Protein AF-A0A812T022-F1 (afdb_monomer)

Foldseek 3Di:
DQDPVRDDDDDDDDDDFAWAPDDDQDPQKDWPRHGHGAQDKIWIDGWFQKDWAIFIWGFHQDPVVRHIHIGTPDDRTDIDGNPPDDDDDQQFAWAAVVLCVVLVQPDQQKDKPRHRGGAQTKMWIDGDPQWDFPDPGTWIWGQHNRHTDGDRGTDTDRPPPPPD

Radius of gyration: 20.12 Å; Cα contacts (8 Å, |Δi|>4): 341; chains: 1; bounding box: 42×32×71 Å

Structure (mmCIF, N/CA/C/O backbone):
data_AF-A0A812T022-F1
#
_entry.id   AF-A0A812T022-F1
#
loop_
_atom_site.group_PDB
_atom_site.id
_atom_site.type_symbol
_atom_site.label_atom_id
_atom_site.label_alt_id
_atom_site.label_comp_id
_atom_site.label_asym_id
_atom_site.label_entity_id
_atom_site.label_seq_id
_atom_site.pdbx_PDB_ins_code
_atom_site.Cartn_x
_atom_site.Cartn_y
_atom_site.Cartn_z
_atom_site.occupancy
_atom_site.B_iso_or_equiv
_atom_site.auth_seq_id
_atom_site.auth_comp_id
_atom_site.auth_asym_id
_atom_site.auth_atom_id
_atom_site.pdbx_PDB_model_num
ATOM 1 N N . VAL A 1 1 ? -25.748 -12.492 32.145 1.00 77.62 1 VAL A N 1
ATOM 2 C CA . VAL A 1 1 ? -26.426 -11.908 33.327 1.00 77.62 1 VAL A CA 1
ATOM 3 C C . VAL A 1 1 ? -25.460 -11.976 34.497 1.00 77.62 1 VAL A C 1
ATOM 5 O O . VAL A 1 1 ? -24.840 -13.018 34.674 1.00 77.62 1 VAL A O 1
ATOM 8 N N . CYS A 1 2 ? -25.264 -10.885 35.240 1.00 79.19 2 CYS A N 1
ATOM 9 C CA . CYS A 1 2 ? -24.460 -10.938 36.462 1.00 79.19 2 CYS A CA 1
ATOM 10 C C . CYS A 1 2 ? -25.290 -11.640 37.544 1.00 79.19 2 CYS A C 1
ATOM 12 O O . CYS A 1 2 ? -26.377 -11.170 37.883 1.00 79.19 2 CYS A O 1
ATOM 14 N N . GLN A 1 3 ? -24.839 -12.803 38.011 1.00 91.38 3 GLN A N 1
ATOM 15 C CA . GLN A 1 3 ? -25.497 -13.514 39.103 1.00 91.38 3 GLN A CA 1
ATOM 16 C C . GLN A 1 3 ? -25.102 -12.889 40.446 1.00 91.38 3 GLN A C 1
ATOM 18 O O . GLN A 1 3 ? -24.016 -12.333 40.582 1.00 91.38 3 GLN A O 1
ATOM 23 N N . ALA A 1 4 ? -25.949 -13.034 41.469 1.00 90.44 4 ALA A N 1
ATOM 24 C CA . ALA A 1 4 ? -25.659 -12.558 42.829 1.00 90.44 4 ALA A CA 1
ATOM 25 C C . ALA A 1 4 ? -24.377 -13.170 43.440 1.00 90.44 4 ALA A C 1
ATOM 27 O O . ALA A 1 4 ? -23.832 -12.641 44.401 1.00 90.44 4 ALA A O 1
ATOM 28 N N . SER A 1 5 ? -23.882 -14.268 42.861 1.00 90.62 5 SER A N 1
ATOM 29 C CA . SER A 1 5 ? -22.611 -14.918 43.187 1.00 90.62 5 SER A CA 1
ATOM 30 C C . SER A 1 5 ? -21.374 -14.207 42.614 1.00 90.62 5 SER A C 1
ATOM 32 O O . SER A 1 5 ? -20.257 -14.642 42.874 1.00 90.62 5 SER A O 1
ATOM 34 N N . GLY A 1 6 ? -21.553 -13.154 41.811 1.00 87.94 6 GLY A N 1
ATOM 35 C CA . GLY A 1 6 ? -20.473 -12.469 41.096 1.00 87.94 6 GLY A CA 1
ATOM 36 C C . GLY A 1 6 ? -20.034 -13.164 39.802 1.00 87.94 6 GLY A C 1
ATOM 37 O O . GLY A 1 6 ? -19.135 -12.675 39.124 1.00 87.94 6 GLY A O 1
ATOM 38 N N . PHE A 1 7 ? -20.668 -14.280 39.426 1.00 87.12 7 PHE A N 1
ATOM 39 C CA . PHE A 1 7 ? -20.383 -14.973 38.170 1.00 87.12 7 PHE A CA 1
ATOM 40 C C . PHE A 1 7 ? -21.224 -14.423 37.016 1.00 87.12 7 PHE A C 1
ATOM 42 O O . PHE A 1 7 ? -22.427 -14.172 37.143 1.00 87.12 7 PHE A O 1
ATOM 49 N N . PHE A 1 8 ? -20.595 -14.286 35.852 1.00 86.31 8 PHE A N 1
ATOM 50 C CA . PHE A 1 8 ? -21.289 -13.979 34.609 1.00 86.31 8 PHE A CA 1
ATOM 51 C C . PHE A 1 8 ? -21.842 -15.272 34.007 1.00 86.31 8 PHE A C 1
ATOM 53 O O . PHE A 1 8 ? -21.083 -16.169 33.652 1.00 86.31 8 PHE A O 1
ATOM 60 N N . SER A 1 9 ? -23.165 -15.370 33.873 1.00 88.75 9 SER A N 1
ATOM 61 C CA . SER A 1 9 ? -23.798 -16.427 33.079 1.00 88.75 9 SER A CA 1
ATOM 62 C C . SER A 1 9 ? -24.069 -15.942 31.652 1.00 88.75 9 SER A C 1
ATOM 64 O O . SER A 1 9 ? -24.586 -14.837 31.450 1.00 88.75 9 SER A O 1
ATOM 66 N N . GLY A 1 10 ? -23.725 -16.761 30.658 1.00 88.50 10 GLY A N 1
ATOM 67 C CA . GLY A 1 10 ? -23.888 -16.471 29.230 1.00 88.50 10 GLY A CA 1
ATOM 68 C C . GLY A 1 10 ? -22.676 -16.921 28.417 1.00 88.50 10 GLY A C 1
ATOM 69 O O . GLY A 1 10 ? -21.613 -17.188 28.972 1.00 88.50 10 GLY A O 1
ATOM 70 N N . THR A 1 11 ? -22.829 -17.020 27.101 1.00 90.06 11 THR A N 1
ATOM 71 C CA . THR A 1 11 ? -21.691 -17.217 26.199 1.00 90.06 11 THR A CA 1
ATOM 72 C C . THR A 1 11 ? -20.931 -15.906 26.057 1.00 90.06 11 THR A C 1
ATOM 74 O O . THR A 1 11 ? -21.551 -14.857 25.867 1.00 90.06 11 THR A O 1
ATOM 77 N N . ILE A 1 12 ? -19.601 -15.960 26.117 1.00 84.00 12 ILE A N 1
ATOM 78 C CA . ILE A 1 12 ? -18.761 -14.821 25.742 1.00 84.00 12 ILE A CA 1
ATOM 79 C C . ILE A 1 12 ? -19.082 -14.503 24.274 1.00 84.00 12 ILE A C 1
ATOM 81 O O . ILE A 1 12 ? -18.988 -15.408 23.440 1.00 84.00 12 ILE A O 1
ATOM 85 N N . PRO A 1 13 ? -19.524 -13.278 23.942 1.00 87.50 13 PRO A N 1
ATOM 86 C CA . PRO A 1 13 ? -19.787 -12.924 22.557 1.00 87.50 13 PRO A CA 1
ATOM 87 C C . PRO A 1 13 ? -18.495 -13.049 21.747 1.00 87.50 13 PRO A C 1
ATOM 89 O O . PRO A 1 13 ? -17.416 -12.691 22.222 1.00 87.50 13 PRO A O 1
ATOM 92 N N . ALA A 1 14 ? -18.603 -13.569 20.526 1.00 92.25 14 ALA A N 1
ATOM 93 C CA . ALA A 1 14 ? -17.467 -13.622 19.621 1.00 92.25 14 ALA A CA 1
ATOM 94 C C . ALA A 1 14 ? -17.017 -12.190 19.302 1.00 92.25 14 ALA A C 1
ATOM 96 O O . ALA A 1 14 ? -17.800 -11.384 18.799 1.00 92.25 14 ALA A O 1
ATOM 97 N N . VAL A 1 15 ? -15.759 -11.877 19.610 1.00 90.50 15 VAL A N 1
ATOM 98 C CA . VAL A 1 15 ? -15.147 -10.598 19.248 1.00 90.50 15 VAL A CA 1
ATOM 99 C C . VAL A 1 15 ? -14.596 -10.743 17.836 1.00 90.50 15 VAL A C 1
ATOM 101 O O . VAL A 1 15 ? -13.654 -11.501 17.611 1.00 90.50 15 VAL A O 1
ATOM 104 N N . VAL A 1 16 ? -15.196 -10.036 16.882 1.00 90.88 16 VAL A N 1
ATOM 105 C CA . VAL A 1 16 ? -14.681 -9.942 15.512 1.00 90.88 16 VAL A CA 1
ATOM 106 C C . VAL A 1 16 ? -13.916 -8.624 15.397 1.00 90.88 16 VAL A C 1
ATOM 108 O O . VAL A 1 16 ? -14.492 -7.583 15.725 1.00 90.88 16 VAL A O 1
ATOM 111 N N . PRO A 1 17 ? -12.639 -8.634 14.970 1.00 89.56 17 PRO A N 1
ATOM 112 C CA . PRO A 1 17 ? -11.891 -7.406 14.733 1.00 89.56 17 PRO A CA 1
ATOM 113 C C . PRO A 1 17 ? -12.635 -6.491 13.763 1.00 89.56 17 PRO A C 1
ATOM 115 O O . PRO A 1 17 ? -13.116 -6.938 12.723 1.00 89.56 17 PRO A O 1
ATOM 118 N N . ALA A 1 18 ? -12.722 -5.208 14.103 1.00 93.56 18 ALA A N 1
ATOM 119 C CA . ALA A 1 18 ? -13.297 -4.217 13.210 1.00 93.56 18 ALA A CA 1
ATOM 120 C C . ALA A 1 18 ? -12.373 -4.017 11.996 1.00 93.56 18 ALA A C 1
ATOM 122 O O . ALA A 1 18 ? -11.148 -3.980 12.145 1.00 93.56 18 ALA A O 1
ATOM 123 N N . VAL A 1 19 ? -12.966 -3.888 10.810 1.00 96.44 19 VAL A N 1
ATOM 124 C CA . VAL A 1 19 ? -12.257 -3.766 9.532 1.00 96.44 19 VAL A CA 1
ATOM 125 C C . VAL A 1 19 ? -12.684 -2.470 8.855 1.00 96.44 19 VAL A C 1
ATOM 127 O O . VAL A 1 19 ? -13.869 -2.136 8.843 1.00 96.44 19 VAL A O 1
ATOM 130 N N . CYS A 1 20 ? -11.720 -1.738 8.311 1.00 95.94 20 CYS A N 1
ATOM 131 C CA . CYS A 1 20 ? -11.974 -0.556 7.511 1.00 95.94 20 CYS A CA 1
ATOM 132 C C . CYS A 1 20 ? -12.667 -0.906 6.192 1.00 95.94 20 CYS A C 1
ATOM 134 O O . CYS A 1 20 ? -12.279 -1.885 5.548 1.00 95.94 20 CYS A O 1
ATOM 136 N N . PRO A 1 21 ? -13.639 -0.086 5.753 1.00 95.50 21 PRO A N 1
ATOM 137 C CA . PRO A 1 21 ? -14.169 -0.190 4.404 1.00 95.50 21 PRO A CA 1
ATOM 138 C C . PRO A 1 21 ? -13.079 0.142 3.380 1.00 95.50 21 PRO A C 1
ATOM 140 O O . PRO A 1 21 ? -12.164 0.920 3.661 1.00 95.50 21 PRO A O 1
ATOM 143 N N . ASP A 1 22 ? -13.206 -0.424 2.182 1.00 93.81 22 ASP A N 1
ATOM 144 C CA . ASP A 1 22 ? -12.270 -0.174 1.090 1.00 93.81 22 ASP A CA 1
ATOM 145 C C . ASP A 1 22 ? -12.344 1.308 0.665 1.00 93.81 22 ASP A C 1
ATOM 147 O O . ASP A 1 22 ? -13.411 1.784 0.259 1.00 93.81 22 ASP A O 1
ATOM 151 N N . PRO A 1 23 ? -11.241 2.069 0.769 1.00 94.12 23 PRO A N 1
ATOM 152 C CA . PRO A 1 23 ? -11.235 3.481 0.408 1.00 94.12 23 PRO A CA 1
ATOM 153 C C . PRO A 1 23 ? -11.217 3.668 -1.116 1.00 94.12 23 PRO A C 1
ATOM 155 O O . PRO A 1 23 ? -10.612 2.887 -1.850 1.00 94.12 23 PRO A O 1
ATOM 158 N N . SER A 1 24 ? -11.823 4.761 -1.585 1.00 94.75 24 SER A N 1
ATOM 159 C CA . SER A 1 24 ? -11.678 5.239 -2.963 1.00 94.75 24 SER A CA 1
ATOM 160 C C . SER A 1 24 ? -10.709 6.418 -2.994 1.00 94.75 24 SER A C 1
ATOM 162 O O . SER A 1 24 ? -10.952 7.431 -2.339 1.00 94.75 24 SER A O 1
ATOM 164 N N . PHE A 1 25 ? -9.611 6.283 -3.740 1.00 94.69 25 PHE A N 1
ATOM 165 C CA . PHE A 1 25 ? -8.560 7.305 -3.837 1.00 94.69 25 PHE A CA 1
ATOM 166 C C . PHE A 1 25 ? -8.631 8.162 -5.111 1.00 94.69 25 PHE A C 1
ATOM 168 O O . PHE A 1 25 ? -7.857 9.105 -5.248 1.00 94.69 25 PHE A O 1
ATOM 175 N N . GLY A 1 26 ? -9.562 7.866 -6.021 1.00 95.31 26 GLY A N 1
ATOM 176 C CA . GLY A 1 26 ? -9.667 8.524 -7.326 1.00 95.31 26 GLY A CA 1
A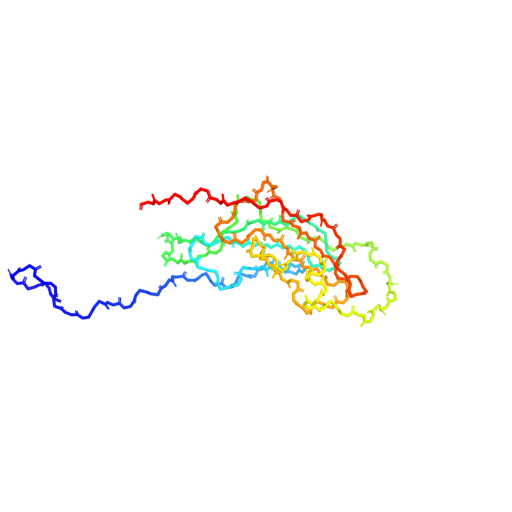TOM 177 C C . GLY A 1 26 ? -8.868 7.828 -8.433 1.00 95.31 26 GLY A C 1
ATOM 178 O O . GLY A 1 26 ? -8.341 6.728 -8.253 1.00 95.31 26 GLY A O 1
ATOM 179 N N . ASP A 1 27 ? -8.830 8.465 -9.602 1.00 95.44 27 ASP A N 1
ATOM 180 C CA . ASP A 1 27 ? -8.207 7.909 -10.802 1.00 95.44 27 ASP A CA 1
ATOM 181 C C . ASP A 1 27 ? -6.682 7.824 -10.673 1.00 95.44 27 ASP A C 1
ATOM 183 O O . ASP A 1 27 ? -6.032 8.691 -10.089 1.00 95.44 27 ASP A O 1
ATOM 187 N N . GLY A 1 28 ? -6.101 6.765 -11.241 1.00 95.06 28 GLY A N 1
ATOM 188 C CA . GLY A 1 28 ? -4.649 6.590 -11.267 1.00 95.06 28 GLY A CA 1
ATOM 189 C C . GLY A 1 28 ? -4.018 6.192 -9.935 1.00 95.06 28 GLY A C 1
ATOM 190 O O . GLY A 1 28 ? -2.792 6.170 -9.842 1.00 95.06 28 GLY A O 1
ATOM 191 N N . VAL A 1 29 ? -4.816 5.851 -8.919 1.00 97.12 29 VAL A N 1
ATOM 192 C CA . VAL A 1 29 ? -4.324 5.411 -7.608 1.00 97.12 29 VAL A CA 1
ATOM 193 C C . VAL A 1 29 ? -4.608 3.926 -7.384 1.00 97.12 29 VAL A C 1
ATOM 195 O O . VAL A 1 29 ? -5.751 3.476 -7.405 1.00 97.12 29 VAL A O 1
ATOM 198 N N . GLY A 1 30 ? -3.551 3.163 -7.120 1.00 95.12 30 GLY A N 1
ATOM 199 C CA . GLY A 1 30 ? -3.607 1.804 -6.600 1.00 95.12 30 GLY A CA 1
ATOM 200 C C . GLY A 1 30 ? -3.499 1.817 -5.080 1.00 95.12 30 GLY A C 1
ATOM 201 O O . GLY A 1 30 ? -2.936 2.739 -4.487 1.00 95.12 30 GLY A O 1
ATOM 202 N N . SER A 1 31 ? -4.024 0.788 -4.414 1.00 95.62 31 SER A N 1
ATOM 203 C CA . SER A 1 31 ? -3.860 0.679 -2.966 1.00 95.62 31 SER A CA 1
ATOM 204 C C . SER A 1 31 ? -3.757 -0.752 -2.469 1.00 95.62 31 SER A C 1
ATOM 206 O O . SER A 1 31 ? -4.167 -1.707 -3.124 1.00 95.62 31 SER A O 1
ATOM 208 N N . THR A 1 32 ? -3.206 -0.873 -1.268 1.00 94.88 32 THR A N 1
ATOM 209 C CA . THR A 1 32 ? -3.219 -2.095 -0.462 1.00 94.88 32 THR A CA 1
ATOM 210 C C . THR A 1 32 ? -4.202 -1.978 0.705 1.00 94.88 32 THR A C 1
ATOM 212 O O . THR A 1 32 ? -4.157 -2.794 1.619 1.00 94.88 32 THR A O 1
ATOM 215 N N . CYS A 1 33 ? -5.075 -0.967 0.722 1.00 95.50 33 CYS A N 1
ATOM 216 C CA . CYS A 1 33 ? -5.900 -0.613 1.882 1.00 95.50 33 CYS A CA 1
ATOM 217 C C . CYS A 1 33 ? -7.192 -1.421 2.032 1.00 95.50 33 CYS A C 1
ATOM 219 O O . CYS A 1 33 ? -8.002 -1.119 2.903 1.00 95.50 33 CYS A O 1
ATOM 221 N N . SER A 1 34 ? -7.372 -2.464 1.227 1.00 94.06 34 SER A N 1
ATOM 222 C CA . SER A 1 34 ? -8.563 -3.300 1.277 1.00 94.06 34 SER A CA 1
ATOM 223 C C . SER A 1 34 ? -8.595 -4.211 2.506 1.00 94.06 34 SER A C 1
ATOM 225 O O . SER A 1 34 ? -7.586 -4.851 2.819 1.00 94.06 34 SER A O 1
ATOM 227 N N . ASN A 1 35 ? -9.758 -4.319 3.155 1.00 91.62 35 ASN A N 1
ATOM 228 C CA . ASN A 1 35 ? -10.015 -5.205 4.303 1.00 91.62 35 ASN A CA 1
ATOM 229 C C . ASN A 1 35 ? -8.982 -5.113 5.449 1.00 91.62 35 ASN A C 1
ATOM 231 O O . ASN A 1 35 ? -8.548 -6.127 6.004 1.00 91.62 35 ASN A O 1
ATOM 235 N N . ARG A 1 36 ? -8.565 -3.898 5.824 1.00 94.44 36 ARG A N 1
ATOM 236 C CA . ARG A 1 36 ? -7.581 -3.685 6.902 1.00 94.44 36 ARG A CA 1
ATOM 237 C C . ARG A 1 36 ? -8.239 -3.648 8.276 1.00 94.44 36 ARG A C 1
ATOM 239 O O . ARG A 1 36 ? -9.211 -2.930 8.469 1.00 94.44 36 ARG A O 1
ATOM 246 N N . SER A 1 37 ? -7.714 -4.407 9.238 1.00 94.62 37 SER A N 1
ATOM 247 C CA . SER A 1 37 ? -8.160 -4.340 10.635 1.00 94.62 37 SER A CA 1
ATOM 248 C C . SER A 1 37 ? -7.742 -3.023 11.289 1.00 94.62 37 SER A C 1
ATOM 250 O O . SER A 1 37 ? -6.724 -2.452 10.908 1.00 94.62 37 SER A O 1
ATOM 252 N N . VAL A 1 38 ? -8.468 -2.569 12.313 1.00 94.94 38 VAL A N 1
ATOM 253 C CA . VAL A 1 38 ? -8.068 -1.388 13.107 1.00 94.94 38 VAL A CA 1
ATOM 254 C C . VAL A 1 38 ? -6.624 -1.526 13.614 1.00 94.94 38 VAL A C 1
ATOM 256 O O . VAL A 1 38 ? -6.237 -2.585 14.108 1.00 94.94 38 VAL A O 1
ATOM 259 N N . GLY A 1 39 ? -5.835 -0.461 13.463 1.00 91.88 39 GLY A N 1
ATOM 260 C CA . GLY A 1 39 ? -4.402 -0.388 13.758 1.00 91.88 39 GLY A CA 1
ATOM 261 C C . GLY A 1 39 ? -3.493 -0.957 12.663 1.00 91.88 39 GLY A C 1
ATOM 262 O O . GLY A 1 39 ? -2.274 -0.886 12.789 1.00 91.88 39 GLY A O 1
ATOM 263 N N . ALA A 1 40 ? -4.046 -1.544 11.596 1.00 92.75 40 ALA A N 1
ATOM 264 C CA . ALA A 1 40 ? -3.243 -1.991 10.465 1.00 92.75 40 ALA A CA 1
ATOM 265 C C . ALA A 1 40 ? -2.905 -0.819 9.538 1.00 92.75 40 ALA A C 1
ATOM 267 O O . ALA A 1 40 ? -3.762 -0.001 9.191 1.00 92.75 40 ALA A O 1
ATOM 268 N N . GLU A 1 41 ? -1.655 -0.800 9.088 1.00 94.06 41 GLU A N 1
ATOM 269 C CA . GLU A 1 41 ? -1.170 0.132 8.080 1.00 94.06 41 GLU A CA 1
ATOM 270 C C . GLU A 1 41 ? -1.435 -0.398 6.665 1.00 94.06 41 GLU A C 1
ATOM 272 O O . GLU A 1 41 ? -1.523 -1.606 6.412 1.00 94.06 41 GLU A O 1
ATOM 277 N N . CYS A 1 42 ? -1.547 0.526 5.721 1.00 95.56 42 CYS A N 1
ATOM 278 C CA . CYS A 1 42 ? -1.604 0.240 4.299 1.00 95.56 42 CYS A CA 1
ATOM 279 C C . CYS A 1 42 ? -1.013 1.396 3.491 1.00 95.56 42 CYS A C 1
ATOM 281 O O . CYS A 1 42 ? -0.689 2.462 4.015 1.00 95.56 42 CYS A O 1
ATOM 283 N N . TRP A 1 43 ? -0.872 1.175 2.190 1.00 96.06 43 TRP A N 1
ATOM 284 C CA . TRP A 1 43 ? -0.265 2.128 1.271 1.00 96.06 43 TRP A CA 1
ATOM 285 C C . TRP A 1 43 ? -1.155 2.385 0.065 1.00 96.06 43 TRP A C 1
ATOM 287 O O . TRP A 1 43 ? -1.716 1.441 -0.503 1.00 96.06 43 TRP A O 1
ATOM 297 N N . ALA A 1 44 ? -1.210 3.646 -0.353 1.00 96.94 44 ALA A N 1
ATOM 298 C CA . ALA A 1 44 ? -1.682 4.051 -1.669 1.00 96.94 44 ALA A CA 1
ATOM 299 C C . ALA A 1 44 ? -0.48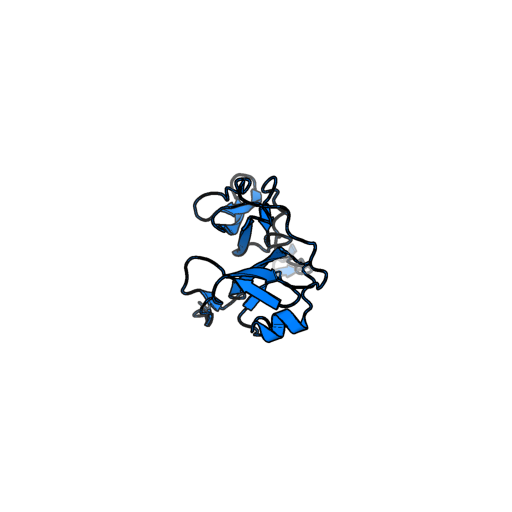3 4.483 -2.528 1.00 96.94 44 ALA A C 1
ATOM 301 O O . ALA A 1 44 ? 0.490 5.037 -2.009 1.00 96.94 44 ALA A O 1
ATOM 302 N N . TYR A 1 45 ? -0.542 4.215 -3.830 1.00 96.44 45 TYR A N 1
ATOM 303 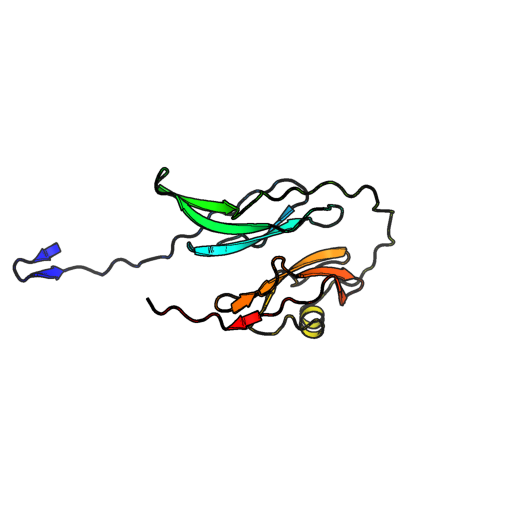C CA . TYR A 1 45 ? 0.528 4.493 -4.791 1.00 96.44 45 TYR A CA 1
ATOM 304 C C . TYR A 1 45 ? -0.049 4.837 -6.165 1.00 96.44 45 TYR A C 1
ATOM 306 O O . TYR A 1 45 ? -1.178 4.470 -6.478 1.00 96.44 45 TYR A O 1
ATOM 314 N N . CYS A 1 46 ? 0.720 5.540 -6.994 1.00 96.75 46 CYS A N 1
ATOM 315 C CA . CYS A 1 46 ? 0.284 5.872 -8.346 1.00 96.75 46 CYS A CA 1
ATOM 316 C C . CYS A 1 46 ? 0.429 4.668 -9.281 1.00 96.75 46 CYS A C 1
ATOM 318 O O . CYS A 1 46 ? 1.437 3.961 -9.252 1.00 96.75 46 CYS A O 1
ATOM 320 N N . LEU A 1 47 ? -0.603 4.432 -10.088 1.00 95.06 47 LEU A N 1
ATOM 321 C CA . LEU A 1 47 ? -0.639 3.395 -11.114 1.00 95.06 47 LEU A CA 1
ATOM 322 C C . LEU A 1 47 ? 0.220 3.781 -12.322 1.00 95.06 47 LEU A C 1
ATOM 324 O O . LEU A 1 47 ? 0.795 4.869 -12.401 1.00 95.06 47 LEU A O 1
ATOM 328 N N . LYS A 1 48 ? 0.263 2.868 -13.295 1.00 90.00 48 LYS A N 1
ATOM 329 C CA . LYS A 1 48 ? 0.850 3.108 -14.610 1.00 90.00 48 LYS A CA 1
ATOM 330 C C . LYS A 1 48 ? 0.324 4.416 -15.204 1.00 90.00 48 LYS A C 1
ATOM 332 O O . LYS A 1 48 ? -0.867 4.696 -15.133 1.00 90.00 48 LYS A O 1
ATOM 337 N N . ASP A 1 49 ? 1.230 5.173 -15.817 1.00 91.06 49 ASP A N 1
ATOM 338 C CA . ASP A 1 49 ? 0.965 6.463 -16.456 1.00 91.06 49 ASP A CA 1
ATOM 339 C C . ASP A 1 49 ? 0.587 7.593 -15.485 1.00 91.06 49 ASP A C 1
ATOM 341 O O . ASP A 1 49 ? 0.193 8.665 -15.934 1.00 91.06 49 ASP A O 1
ATOM 345 N N . TYR A 1 50 ? 0.776 7.404 -14.175 1.00 94.56 50 TYR A N 1
ATOM 346 C CA . TYR A 1 50 ? 0.656 8.456 -13.168 1.00 94.56 50 TYR A CA 1
ATOM 347 C C . TYR A 1 50 ? 1.963 8.629 -12.389 1.00 94.56 50 TYR A C 1
ATOM 349 O O . TYR A 1 50 ? 2.742 7.691 -12.216 1.00 94.56 50 TYR A O 1
ATOM 357 N N . VAL A 1 51 ? 2.210 9.846 -11.912 1.00 94.44 51 VAL A N 1
ATOM 358 C CA . VAL A 1 51 ? 3.357 10.197 -11.066 1.00 94.44 51 VAL A CA 1
ATOM 359 C C . VAL A 1 51 ? 2.887 10.804 -9.753 1.00 94.44 51 VAL A C 1
ATOM 361 O O . VAL A 1 51 ? 1.919 11.558 -9.711 1.00 94.44 51 VAL A O 1
ATOM 364 N N . GLY A 1 52 ? 3.585 10.463 -8.676 1.00 94.56 52 GLY A N 1
ATOM 365 C CA . GLY A 1 52 ? 3.301 10.934 -7.327 1.00 94.56 52 GLY A CA 1
ATOM 366 C C . GLY A 1 52 ? 4.065 10.117 -6.290 1.00 94.56 52 GLY A C 1
ATOM 367 O O . GLY A 1 52 ? 4.746 9.144 -6.618 1.00 94.56 52 GLY A O 1
ATOM 368 N N . VAL A 1 53 ? 3.973 10.531 -5.028 1.00 95.00 53 VAL A N 1
ATOM 369 C CA . VAL A 1 53 ? 4.653 9.866 -3.908 1.00 95.00 53 VAL A CA 1
ATOM 370 C C . VAL A 1 53 ? 3.673 8.916 -3.228 1.00 95.00 53 VAL A C 1
ATOM 372 O O . VAL A 1 53 ? 2.564 9.322 -2.881 1.00 95.00 53 VAL A O 1
ATOM 375 N N . ALA A 1 54 ? 4.081 7.662 -3.019 1.00 95.88 54 ALA A N 1
ATOM 376 C CA . ALA A 1 54 ? 3.286 6.703 -2.259 1.00 95.88 54 ALA A CA 1
ATOM 377 C C . ALA A 1 54 ? 3.073 7.200 -0.821 1.00 95.88 54 ALA A C 1
ATOM 379 O O . ALA A 1 54 ? 4.001 7.699 -0.181 1.00 95.88 54 ALA A O 1
ATOM 380 N N . ARG A 1 55 ? 1.850 7.064 -0.305 1.00 96.94 55 ARG A N 1
ATOM 381 C CA . ARG A 1 55 ? 1.477 7.559 1.028 1.00 96.94 55 ARG A CA 1
ATOM 382 C C . ARG A 1 55 ? 0.981 6.430 1.911 1.00 96.94 55 ARG A C 1
ATOM 384 O O . ARG A 1 55 ? 0.267 5.535 1.450 1.00 96.94 55 ARG A O 1
ATOM 391 N N . ARG A 1 56 ? 1.367 6.503 3.185 1.00 95.69 56 ARG A N 1
ATOM 392 C CA . ARG A 1 56 ? 0.927 5.584 4.229 1.00 95.69 56 ARG A CA 1
ATOM 393 C C . ARG A 1 56 ? -0.419 6.024 4.791 1.00 95.69 56 ARG A C 1
ATOM 395 O O . ARG A 1 56 ? -0.674 7.211 5.007 1.00 95.69 56 ARG A O 1
ATOM 402 N N . TYR A 1 57 ? -1.247 5.030 5.048 1.00 96.50 57 TYR A N 1
ATOM 403 C CA . TYR A 1 57 ? -2.549 5.149 5.669 1.00 96.50 57 TYR A CA 1
ATOM 404 C C . TYR A 1 57 ? -2.656 4.144 6.811 1.00 96.50 57 TYR A C 1
ATOM 406 O O . TYR A 1 57 ? -1.969 3.123 6.823 1.00 96.50 57 TYR A O 1
ATOM 414 N N . GLU A 1 58 ? -3.531 4.431 7.760 1.00 95.94 58 GLU A N 1
ATOM 415 C CA . GLU A 1 58 ? -3.810 3.578 8.904 1.00 95.94 58 GLU A CA 1
ATOM 416 C C . GLU A 1 58 ? -5.320 3.420 9.060 1.00 95.94 58 GLU A C 1
ATOM 418 O O . GLU A 1 58 ? -6.089 4.368 8.878 1.00 95.94 58 GLU A O 1
ATOM 423 N N . CYS A 1 59 ? -5.750 2.205 9.381 1.00 96.50 59 CYS A N 1
ATOM 424 C CA . CYS A 1 59 ? -7.133 1.946 9.733 1.00 96.50 59 CYS A CA 1
ATOM 425 C C . CYS A 1 59 ? -7.392 2.357 11.186 1.00 96.50 59 CYS A C 1
ATOM 427 O O . CYS A 1 59 ? -6.892 1.713 12.107 1.00 96.50 59 CYS A O 1
ATOM 429 N N . HIS A 1 60 ? -8.189 3.398 11.412 1.00 95.81 60 HIS A N 1
ATOM 430 C CA . HIS A 1 60 ? -8.426 3.960 12.740 1.00 95.81 60 HIS A CA 1
ATOM 431 C C . HIS A 1 60 ? -9.915 3.932 13.118 1.00 95.81 60 HIS A C 1
ATOM 433 O O . HIS A 1 60 ? -10.800 3.976 12.263 1.00 95.81 60 HIS A O 1
ATOM 439 N N . PHE A 1 61 ? -10.211 3.860 14.420 1.00 95.94 61 PHE A N 1
ATOM 440 C CA . PHE A 1 61 ? -11.575 4.008 14.930 1.00 95.94 61 PHE A CA 1
ATOM 441 C C . PHE A 1 61 ? -11.869 5.479 15.242 1.00 95.94 61 PHE A C 1
ATOM 443 O O . PHE A 1 61 ? -11.370 6.041 16.218 1.00 95.94 61 PHE A O 1
ATOM 450 N N . ASN A 1 62 ? -12.713 6.112 14.435 1.00 95.56 62 ASN A N 1
ATOM 451 C CA . ASN A 1 62 ? -13.156 7.476 14.665 1.00 95.56 62 ASN A CA 1
ATOM 452 C C . ASN A 1 62 ? -14.306 7.498 15.684 1.00 95.56 62 ASN A C 1
ATOM 454 O O . ASN A 1 62 ? -15.461 7.211 15.364 1.00 95.56 62 ASN A O 1
ATOM 458 N N . ALA A 1 63 ? -13.988 7.884 16.921 1.00 95.31 63 ALA A N 1
ATOM 459 C CA . ALA A 1 63 ? -14.954 7.965 18.016 1.00 95.31 63 ALA A CA 1
ATOM 460 C C . ALA A 1 63 ? -16.066 9.005 17.783 1.00 95.31 63 ALA A C 1
ATOM 462 O O . ALA A 1 63 ? -17.174 8.832 18.286 1.00 95.31 63 ALA A O 1
ATOM 463 N N . THR A 1 64 ? -15.803 10.055 16.998 1.00 96.56 64 THR A N 1
ATOM 464 C CA . THR A 1 64 ? -16.773 11.127 16.718 1.00 96.56 64 THR A CA 1
ATOM 465 C C . THR A 1 64 ? -17.954 10.609 15.908 1.00 96.56 64 THR A C 1
ATOM 467 O O . THR A 1 64 ? -19.100 10.935 16.204 1.00 96.56 64 THR A O 1
ATOM 470 N N . VAL A 1 65 ? -17.678 9.776 14.903 1.00 95.44 65 VAL A N 1
ATOM 471 C CA . VAL A 1 65 ? -18.711 9.151 14.059 1.00 95.44 65 VAL A CA 1
ATOM 472 C C . VAL A 1 65 ? -19.003 7.703 14.453 1.00 95.44 65 VAL A C 1
ATOM 474 O O . VAL A 1 65 ? -19.857 7.065 13.846 1.00 95.44 65 VAL A O 1
ATOM 477 N N . SER A 1 66 ? -18.316 7.188 15.481 1.00 94.88 66 SER A N 1
ATOM 478 C CA . SER A 1 66 ? -18.399 5.793 15.931 1.00 94.88 66 SER A CA 1
ATOM 479 C C . SER A 1 66 ? -18.227 4.790 14.781 1.00 94.88 66 SER A C 1
ATOM 481 O O . SER A 1 66 ? -18.936 3.786 14.705 1.00 94.88 66 SER A O 1
ATOM 483 N N . ALA A 1 67 ? -17.289 5.077 13.876 1.00 95.94 67 ALA A N 1
ATOM 484 C CA . ALA A 1 67 ? -17.033 4.288 12.677 1.00 95.94 67 ALA A CA 1
ATOM 485 C C . ALA A 1 67 ? -15.533 4.050 12.482 1.00 95.94 67 ALA A C 1
ATOM 487 O O . ALA A 1 67 ? -14.692 4.777 13.005 1.00 95.94 67 ALA A O 1
ATOM 488 N N . VAL A 1 68 ? -15.208 3.004 11.733 1.00 96.38 68 VAL A N 1
ATOM 489 C CA . VAL A 1 68 ? -13.837 2.637 11.383 1.00 96.38 68 VAL A CA 1
ATOM 490 C C . VAL A 1 68 ? -13.535 3.212 10.002 1.00 96.38 68 VAL A C 1
ATOM 492 O O . VAL A 1 68 ? -14.310 2.993 9.072 1.00 96.38 68 VAL A O 1
ATOM 495 N N . GLU A 1 69 ? -12.439 3.952 9.866 1.00 96.25 69 GLU A N 1
ATOM 496 C CA . GLU A 1 69 ? -12.081 4.645 8.628 1.00 96.25 69 GLU A CA 1
ATOM 497 C C . GLU A 1 69 ? -10.581 4.572 8.334 1.00 96.25 69 GLU A C 1
ATOM 499 O O . GLU A 1 69 ? -9.750 4.434 9.233 1.00 96.25 69 GLU A O 1
ATOM 504 N N . ILE A 1 70 ? -10.238 4.665 7.050 1.00 96.69 70 ILE A N 1
ATOM 505 C CA . ILE A 1 70 ? -8.852 4.773 6.599 1.00 96.69 70 ILE A CA 1
ATOM 506 C C . ILE A 1 70 ? -8.434 6.240 6.689 1.00 96.69 70 ILE A C 1
ATOM 508 O O . ILE A 1 70 ? -8.974 7.091 5.980 1.00 96.69 70 ILE A O 1
ATOM 512 N N . GLN A 1 71 ? -7.442 6.529 7.527 1.00 95.94 71 GLN A N 1
ATOM 513 C CA . GLN A 1 71 ? -6.886 7.866 7.701 1.00 95.94 71 GLN A CA 1
ATOM 514 C C . GLN A 1 71 ? -5.448 7.917 7.173 1.00 95.94 71 GLN A C 1
ATOM 516 O O . GLN A 1 71 ? -4.675 6.977 7.322 1.00 95.94 71 GLN A O 1
ATOM 521 N N . HIS A 1 72 ? -5.080 9.017 6.523 1.00 93.81 72 HIS A N 1
ATOM 522 C CA . HIS A 1 72 ? -3.711 9.256 6.067 1.00 93.81 72 HIS A CA 1
ATOM 523 C C . HIS A 1 72 ? -2.852 9.726 7.243 1.00 93.81 72 HIS A C 1
ATOM 525 O O . HIS A 1 72 ? -3.292 10.555 8.037 1.00 93.81 72 HIS A O 1
ATOM 531 N N . THR A 1 73 ? -1.612 9.239 7.343 1.00 90.31 73 THR A N 1
ATOM 532 C CA . THR A 1 73 ? -0.678 9.632 8.419 1.00 90.31 73 THR A CA 1
ATOM 533 C C . THR A 1 73 ? 0.095 10.928 8.119 1.00 90.31 73 THR A C 1
ATOM 535 O O . THR A 1 73 ? 0.994 11.295 8.872 1.00 90.31 73 THR A O 1
ATOM 538 N N . GLY A 1 74 ? -0.219 11.623 7.020 1.00 91.12 74 GLY A N 1
ATOM 539 C CA . GLY A 1 74 ? 0.521 12.795 6.545 1.00 91.12 74 GLY A CA 1
ATOM 540 C C . GLY A 1 74 ? -0.263 13.593 5.508 1.00 91.12 74 GLY A C 1
ATOM 541 O O . GLY A 1 74 ? -1.347 14.071 5.805 1.00 91.12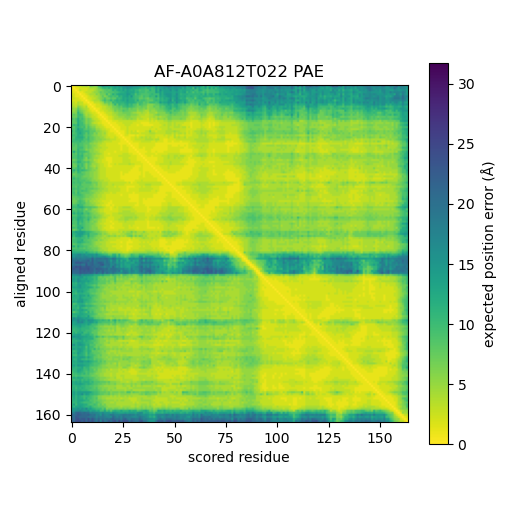 74 GLY A O 1
ATOM 542 N N . GLU A 1 75 ? 0.276 13.739 4.299 1.00 94.75 75 GLU A N 1
ATOM 543 C CA . GLU A 1 75 ? -0.461 14.282 3.152 1.00 94.75 75 GLU A CA 1
ATOM 544 C C . GLU A 1 75 ? -1.213 13.159 2.428 1.00 94.75 75 GLU A C 1
ATOM 546 O O . GLU A 1 75 ? -0.722 12.029 2.339 1.00 94.75 75 GLU A O 1
ATOM 551 N N . ALA A 1 76 ? -2.402 13.464 1.905 1.00 95.44 76 ALA A N 1
ATOM 552 C CA . ALA A 1 76 ? -3.136 12.534 1.056 1.00 95.44 76 ALA A CA 1
ATOM 553 C C . ALA A 1 76 ? -2.363 12.262 -0.246 1.00 95.44 76 ALA A C 1
ATOM 555 O O . ALA A 1 76 ? -1.605 13.109 -0.726 1.00 95.44 76 ALA A O 1
ATOM 556 N N . ILE A 1 77 ? -2.549 11.073 -0.822 1.00 96.88 77 ILE A N 1
ATOM 557 C CA . ILE A 1 77 ? -1.956 10.746 -2.116 1.00 96.88 77 ILE A CA 1
ATOM 558 C C . ILE A 1 77 ? -2.488 11.672 -3.212 1.00 96.88 77 ILE A C 1
ATOM 560 O O . ILE A 1 77 ? -3.688 11.920 -3.307 1.00 96.88 77 ILE A O 1
ATOM 564 N N . ALA A 1 78 ? -1.572 12.158 -4.044 1.00 97.06 78 ALA A N 1
ATOM 565 C CA . ALA A 1 78 ? -1.866 12.913 -5.248 1.00 97.06 78 ALA A CA 1
ATOM 566 C C . ALA A 1 78 ? -1.107 12.263 -6.405 1.00 97.06 78 ALA A C 1
ATOM 568 O O . ALA A 1 78 ? 0.119 12.140 -6.352 1.00 97.06 78 ALA A O 1
ATOM 569 N N . CYS A 1 79 ? -1.852 11.819 -7.414 1.00 97.06 79 CYS A N 1
ATOM 570 C CA . CYS A 1 79 ? -1.317 11.204 -8.617 1.00 97.06 79 CYS A CA 1
ATOM 571 C C . CYS A 1 79 ? -1.698 12.058 -9.821 1.00 97.06 79 CYS A C 1
ATOM 573 O O . CYS A 1 79 ? -2.876 12.321 -10.055 1.00 97.06 79 CYS A O 1
ATOM 575 N N . GLU A 1 80 ? -0.700 12.486 -10.585 1.00 96.56 80 GLU A N 1
ATOM 576 C CA . GLU A 1 80 ? -0.891 13.303 -11.781 1.00 96.56 80 GLU A CA 1
ATOM 577 C C . GLU A 1 80 ? -0.594 12.477 -13.037 1.00 96.56 80 GLU A C 1
ATOM 579 O O . GLU A 1 80 ? 0.357 11.690 -13.025 1.00 96.56 80 GLU A O 1
ATOM 584 N N . PRO A 1 81 ? -1.366 12.635 -14.131 1.00 94.75 81 PRO A N 1
ATOM 585 C CA . PRO A 1 81 ? -1.075 11.958 -15.387 1.00 94.75 81 PRO A CA 1
ATOM 586 C C . PRO A 1 81 ? 0.339 12.281 -15.874 1.00 94.75 81 PRO A C 1
ATOM 588 O O . PRO A 1 81 ? 0.716 13.439 -16.062 1.00 94.75 81 PRO A O 1
ATOM 591 N N . ASN A 1 82 ? 1.126 11.243 -16.118 1.00 91.81 82 ASN A N 1
ATOM 592 C CA . ASN A 1 82 ? 2.471 11.367 -16.636 1.00 91.81 82 ASN A CA 1
ATOM 593 C C . ASN A 1 82 ? 2.427 11.603 -18.150 1.00 91.81 82 ASN A C 1
ATOM 595 O O . ASN A 1 82 ? 2.297 10.669 -18.936 1.00 91.81 82 ASN A O 1
ATOM 599 N N . ALA A 1 83 ? 2.601 12.855 -18.574 1.00 84.06 83 ALA A N 1
ATOM 600 C CA . ALA A 1 83 ? 2.587 13.236 -19.989 1.00 84.06 83 ALA A CA 1
ATOM 601 C C . ALA A 1 83 ? 3.744 12.644 -20.829 1.00 84.06 83 ALA A C 1
ATOM 603 O O . ALA A 1 83 ? 3.781 12.839 -22.044 1.00 84.06 83 ALA A O 1
ATOM 604 N N . THR A 1 84 ? 4.706 11.941 -20.217 1.00 80.50 84 THR A N 1
ATOM 605 C CA . THR A 1 84 ? 5.876 11.379 -20.921 1.00 80.50 84 THR A CA 1
ATOM 606 C C . THR A 1 84 ? 5.680 9.961 -21.459 1.00 80.50 84 THR A C 1
ATOM 608 O O . THR A 1 84 ? 6.617 9.375 -22.010 1.00 80.50 84 THR A O 1
ATOM 611 N N . THR A 1 85 ? 4.480 9.393 -21.357 1.00 67.31 85 THR A N 1
ATOM 612 C CA . THR A 1 85 ? 4.202 8.019 -21.791 1.00 67.31 85 THR A CA 1
ATOM 613 C C . THR A 1 85 ? 4.059 7.942 -23.311 1.00 67.31 85 THR A C 1
ATOM 615 O O . THR A 1 85 ? 2.984 7.945 -23.906 1.00 67.31 85 THR A O 1
ATOM 618 N N . GLY A 1 86 ? 5.213 7.882 -23.978 1.00 68.94 86 GLY A N 1
ATOM 619 C CA . GLY A 1 86 ? 5.300 7.501 -25.381 1.00 68.94 86 GLY A CA 1
ATOM 620 C C . GLY A 1 86 ? 4.744 6.092 -25.597 1.00 68.94 86 GLY A C 1
ATOM 621 O O . GLY A 1 86 ? 4.853 5.222 -24.735 1.00 68.94 86 GLY A O 1
ATOM 622 N N . ARG A 1 87 ? 4.159 5.863 -26.775 1.00 68.50 87 ARG A N 1
ATOM 623 C CA . ARG A 1 87 ? 3.581 4.580 -27.198 1.00 68.50 87 ARG A CA 1
ATOM 624 C C . ARG A 1 87 ? 4.655 3.481 -27.179 1.00 68.50 87 ARG A C 1
ATOM 626 O O . ARG A 1 87 ? 5.387 3.318 -28.155 1.00 68.50 87 ARG A O 1
ATOM 633 N N . ARG A 1 88 ? 4.775 2.744 -26.073 1.00 65.31 88 ARG A N 1
ATOM 634 C CA . ARG A 1 88 ? 5.664 1.580 -25.973 1.00 65.31 88 ARG A CA 1
ATOM 635 C C . ARG A 1 88 ? 5.032 0.391 -26.690 1.00 65.31 88 ARG A C 1
ATOM 637 O O . ARG A 1 88 ? 3.813 0.218 -26.689 1.00 65.31 88 ARG A O 1
ATOM 644 N N . LEU A 1 89 ? 5.871 -0.394 -27.362 1.00 70.94 89 LEU A N 1
ATOM 645 C CA . LEU A 1 89 ? 5.459 -1.664 -27.949 1.00 70.94 89 LEU A CA 1
ATOM 646 C C . LEU A 1 89 ? 4.981 -2.569 -26.813 1.00 70.94 89 LEU A C 1
ATOM 648 O O . LEU A 1 89 ? 5.663 -2.670 -25.799 1.00 70.94 89 LEU A O 1
ATOM 652 N N . ALA A 1 90 ? 3.811 -3.184 -26.982 1.00 67.38 90 ALA A N 1
ATOM 653 C CA . ALA A 1 90 ? 3.236 -4.079 -25.990 1.00 67.38 90 ALA A CA 1
ATOM 654 C C . ALA A 1 90 ? 4.202 -5.239 -25.733 1.00 67.38 90 ALA A C 1
ATOM 656 O O . ALA A 1 90 ? 4.329 -6.141 -26.565 1.00 67.38 90 ALA A O 1
ATOM 657 N N . ALA A 1 91 ? 4.902 -5.204 -24.605 1.00 69.88 91 ALA A N 1
ATOM 658 C CA . ALA A 1 91 ? 5.614 -6.371 -24.135 1.00 69.88 91 ALA A CA 1
ATOM 659 C C . ALA A 1 91 ? 4.613 -7.346 -23.504 1.00 69.88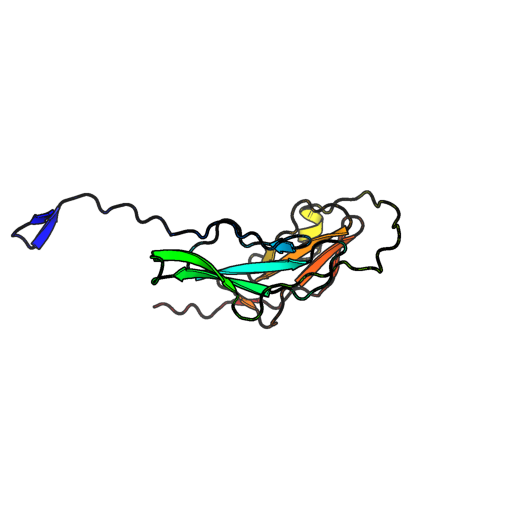 91 ALA A C 1
ATOM 661 O O . ALA A 1 91 ? 3.593 -6.950 -22.938 1.00 69.88 91 ALA A O 1
ATOM 662 N N . THR A 1 92 ? 4.854 -8.637 -23.711 1.00 75.06 92 THR A N 1
ATOM 663 C CA . THR A 1 92 ? 3.830 -9.687 -23.590 1.00 75.06 92 THR A CA 1
ATOM 664 C C . THR A 1 92 ? 3.978 -10.550 -22.342 1.00 75.06 92 THR A C 1
ATOM 666 O O . THR A 1 92 ? 3.095 -11.354 -22.052 1.00 75.06 92 THR A O 1
ATOM 669 N N . SER A 1 93 ? 5.067 -10.388 -21.591 1.00 90.50 93 SER A N 1
ATOM 670 C CA . SER A 1 93 ? 5.358 -11.222 -20.427 1.00 90.50 93 SER A CA 1
ATOM 671 C C . SER A 1 93 ? 4.846 -10.572 -19.145 1.00 90.50 93 SER A C 1
ATOM 673 O O . SER A 1 93 ? 5.422 -9.595 -18.666 1.00 90.50 93 SER A O 1
ATOM 675 N N . ALA A 1 94 ? 3.781 -11.143 -18.583 1.00 92.75 94 ALA A N 1
ATOM 676 C CA . ALA A 1 94 ? 3.327 -10.841 -17.231 1.00 92.75 94 ALA A CA 1
ATOM 677 C C . ALA A 1 94 ? 4.342 -11.341 -16.191 1.00 92.75 94 ALA A C 1
ATOM 679 O O . ALA A 1 94 ? 5.028 -12.346 -16.398 1.00 92.75 94 ALA A O 1
ATOM 680 N N . CYS A 1 95 ? 4.410 -10.663 -15.053 1.00 94.19 95 CYS A N 1
ATOM 681 C CA . CYS A 1 95 ? 5.192 -11.096 -13.911 1.00 94.19 95 CYS A CA 1
ATOM 682 C C . CYS A 1 95 ? 4.422 -12.155 -13.129 1.00 94.19 95 CYS A C 1
ATOM 684 O O . CYS A 1 95 ? 3.258 -11.980 -12.758 1.00 94.19 95 CYS A O 1
ATOM 686 N N . SER A 1 96 ? 5.096 -13.269 -12.869 1.00 94.88 96 SER A N 1
ATOM 687 C CA . SER A 1 96 ? 4.539 -14.398 -12.139 1.00 94.88 96 SER A CA 1
ATOM 688 C C . SER A 1 96 ? 5.012 -14.395 -10.678 1.00 94.88 96 SER A C 1
ATOM 690 O O . SER A 1 96 ? 5.906 -13.626 -10.310 1.00 94.88 96 SER A O 1
ATOM 692 N N . PRO A 1 97 ? 4.465 -15.271 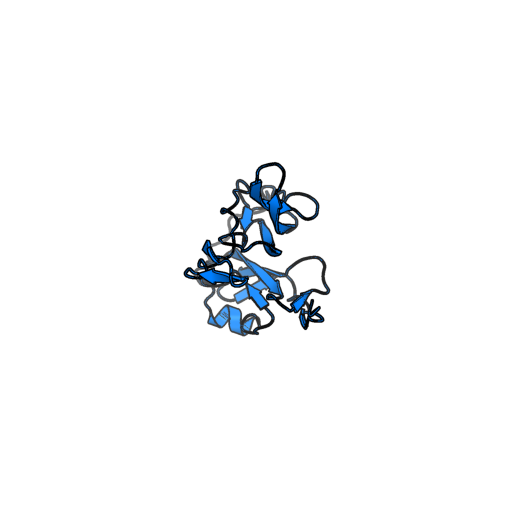-9.815 1.00 94.50 97 PRO A N 1
ATOM 693 C CA . PRO A 1 97 ? 4.994 -15.461 -8.464 1.00 94.50 97 PRO A CA 1
ATOM 694 C C . PRO A 1 97 ? 6.497 -15.792 -8.433 1.00 94.50 97 PRO A C 1
ATOM 696 O O . PRO A 1 97 ? 7.197 -15.357 -7.525 1.00 94.50 97 PRO A O 1
ATOM 699 N N . GLN A 1 98 ? 7.017 -16.490 -9.450 1.00 95.75 98 GLN A N 1
ATOM 700 C CA . GLN A 1 98 ? 8.450 -16.782 -9.581 1.00 95.75 98 GLN A CA 1
ATOM 701 C C . GLN A 1 98 ? 9.279 -15.513 -9.818 1.00 95.75 98 GLN A C 1
ATOM 703 O O . GLN A 1 98 ? 10.380 -15.393 -9.289 1.00 95.75 98 GLN A O 1
ATOM 708 N N . SER A 1 99 ? 8.752 -14.542 -10.569 1.00 95.50 99 SER A N 1
ATOM 709 C CA . SER A 1 99 ? 9.395 -13.236 -10.749 1.00 95.50 99 SER A CA 1
ATOM 710 C C . SER A 1 99 ? 9.469 -12.460 -9.432 1.00 95.50 99 SER A C 1
ATOM 712 O O . SER A 1 99 ? 10.472 -11.805 -9.158 1.00 95.50 99 SER A O 1
ATOM 714 N N . ALA A 1 100 ? 8.429 -12.555 -8.595 1.00 95.19 100 ALA A N 1
ATOM 715 C CA . ALA A 1 100 ? 8.425 -11.951 -7.264 1.00 95.19 100 ALA A CA 1
ATOM 716 C C . ALA A 1 100 ? 9.454 -12.623 -6.335 1.00 95.19 100 ALA A C 1
ATOM 718 O O . ALA A 1 100 ? 10.198 -11.939 -5.635 1.00 95.19 100 ALA A O 1
ATOM 719 N N . GLU A 1 101 ? 9.557 -13.953 -6.373 1.00 95.56 101 GLU A N 1
ATOM 720 C CA . GLU A 1 101 ? 10.580 -14.702 -5.636 1.00 95.56 101 GLU A CA 1
ATOM 721 C C . GLU A 1 101 ? 12.000 -14.328 -6.082 1.00 95.56 101 GLU A C 1
ATOM 723 O O . GLU A 1 101 ? 12.848 -14.042 -5.237 1.00 95.56 101 GLU A O 1
ATOM 728 N N . ALA A 1 102 ? 12.240 -14.237 -7.393 1.00 95.75 102 ALA A N 1
ATOM 729 C CA . ALA A 1 102 ? 13.519 -13.797 -7.949 1.00 95.75 102 ALA A CA 1
ATOM 730 C C . ALA A 1 102 ? 13.881 -12.358 -7.536 1.00 95.75 102 ALA A C 1
ATOM 732 O O . ALA A 1 102 ? 15.059 -12.044 -7.371 1.00 95.75 102 ALA A O 1
ATOM 733 N N . ALA A 1 103 ? 12.877 -11.502 -7.319 1.00 95.81 103 ALA A N 1
ATOM 734 C CA . ALA A 1 103 ? 13.050 -10.156 -6.779 1.00 95.81 103 ALA A CA 1
ATOM 735 C C . ALA A 1 103 ? 13.265 -10.124 -5.251 1.00 95.81 103 ALA A C 1
ATOM 737 O O . ALA A 1 103 ? 13.462 -9.050 -4.693 1.00 95.81 103 ALA A O 1
ATOM 738 N N . GLY A 1 104 ? 13.228 -11.270 -4.559 1.00 96.38 104 GLY A N 1
ATOM 739 C CA . GLY A 1 104 ? 13.394 -11.365 -3.105 1.00 96.38 104 GLY A CA 1
ATOM 740 C C . GLY A 1 104 ? 12.117 -11.107 -2.297 1.00 96.38 104 GLY A C 1
ATOM 741 O O . GLY A 1 104 ? 12.172 -11.050 -1.070 1.00 96.38 104 GLY A O 1
ATOM 742 N N . LEU A 1 105 ? 10.958 -10.992 -2.952 1.00 96.38 105 LEU A N 1
ATOM 743 C CA . LEU A 1 105 ? 9.680 -10.682 -2.300 1.00 96.38 105 LEU A CA 1
ATOM 744 C C . LEU A 1 105 ? 9.050 -11.874 -1.567 1.00 96.38 105 LEU A C 1
ATOM 746 O O . LEU A 1 105 ? 8.127 -11.686 -0.785 1.00 96.38 105 LEU A O 1
ATOM 750 N N . ALA A 1 106 ? 9.562 -13.089 -1.778 1.00 96.06 106 ALA A N 1
ATOM 751 C CA . ALA A 1 106 ? 9.085 -14.298 -1.101 1.00 96.06 106 ALA A CA 1
ATOM 752 C C . ALA A 1 106 ? 9.496 -14.383 0.386 1.00 96.06 106 ALA A C 1
ATOM 754 O O . ALA A 1 106 ? 9.142 -15.339 1.077 1.00 96.06 106 ALA A O 1
ATOM 755 N N . GLN A 1 107 ? 10.266 -13.415 0.894 1.00 96.25 107 GLN A N 1
ATOM 756 C CA . GLN A 1 107 ? 10.665 -13.383 2.299 1.00 96.25 107 GLN A CA 1
ATOM 757 C C . GLN A 1 107 ? 9.499 -12.940 3.192 1.00 96.25 107 GLN A C 1
ATOM 759 O O . GLN A 1 107 ? 8.797 -11.983 2.887 1.00 96.25 107 GLN A O 1
ATOM 764 N N . LEU A 1 108 ? 9.345 -13.587 4.353 1.00 96.00 108 LEU A N 1
ATOM 765 C CA . LEU A 1 108 ? 8.255 -13.326 5.312 1.00 96.00 108 LEU A CA 1
ATOM 766 C C . LEU A 1 108 ? 8.198 -11.872 5.810 1.00 96.00 108 LEU A C 1
ATOM 768 O O . LEU A 1 108 ? 7.139 -11.387 6.209 1.00 96.00 108 LEU A O 1
ATOM 772 N N . GLN A 1 109 ? 9.336 -11.182 5.791 1.00 96.38 109 GLN A N 1
ATOM 773 C CA . GLN A 1 10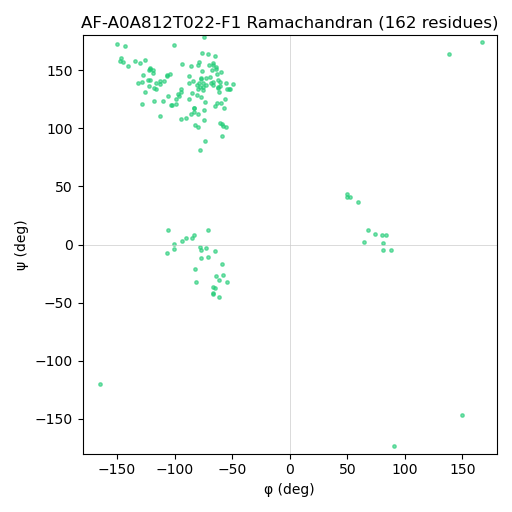9 ? 9.445 -9.780 6.181 1.00 96.38 109 GLN A CA 1
ATOM 774 C C . GLN A 1 109 ? 8.797 -8.811 5.190 1.00 96.38 109 GLN A C 1
ATOM 776 O O . GLN A 1 109 ? 8.658 -7.643 5.534 1.00 96.38 109 GLN A O 1
ATOM 781 N N . PHE A 1 110 ? 8.394 -9.268 4.000 1.00 96.75 110 PHE A N 1
ATOM 782 C CA . PHE A 1 110 ? 7.770 -8.436 2.980 1.00 96.75 110 PHE A CA 1
ATOM 783 C C . PHE A 1 110 ? 6.308 -8.809 2.739 1.00 96.75 110 PHE A C 1
ATOM 785 O O . PHE A 1 110 ? 5.938 -9.975 2.629 1.00 96.75 110 PHE A O 1
ATOM 792 N N . THR A 1 111 ? 5.480 -7.780 2.600 1.00 95.31 111 THR A N 1
ATOM 793 C CA . THR A 1 111 ? 4.120 -7.861 2.074 1.00 95.31 111 THR A CA 1
ATOM 794 C C . THR A 1 111 ? 4.075 -7.061 0.777 1.00 95.31 111 THR A C 1
ATOM 796 O O . THR A 1 111 ? 4.566 -5.930 0.713 1.00 95.31 111 THR A O 1
ATOM 799 N N . HIS A 1 112 ? 3.480 -7.624 -0.275 1.00 95.19 112 HIS A N 1
ATOM 800 C CA . HIS A 1 112 ? 3.486 -6.998 -1.595 1.00 95.19 112 HIS A CA 1
ATOM 801 C C . HIS A 1 112 ? 2.195 -7.223 -2.389 1.00 95.19 112 HIS A C 1
ATOM 803 O O . HIS A 1 112 ? 1.484 -8.203 -2.174 1.00 95.19 112 HIS A O 1
ATOM 809 N N . SER A 1 113 ? 1.921 -6.340 -3.357 1.00 93.94 113 SER A N 1
ATOM 810 C CA . SER A 1 113 ? 0.836 -6.504 -4.344 1.00 93.94 113 SER A CA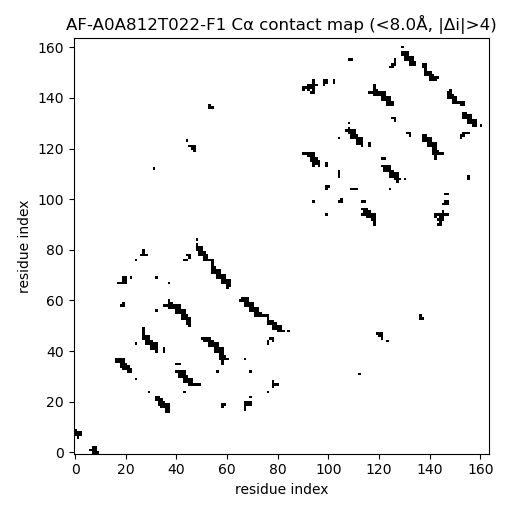 1
ATOM 811 C C . SER A 1 113 ? 1.294 -7.161 -5.655 1.00 93.94 113 SER A C 1
ATOM 813 O O . SER A 1 113 ? 0.499 -7.342 -6.567 1.00 93.94 113 SER A O 1
ATOM 815 N N . CYS A 1 114 ? 2.563 -7.566 -5.753 1.00 94.62 114 CYS A N 1
ATOM 816 C CA . CYS A 1 114 ? 3.217 -8.019 -6.990 1.00 94.62 114 CYS A CA 1
ATOM 817 C C . CYS A 1 114 ? 2.770 -9.386 -7.558 1.00 94.62 114 CYS A C 1
ATOM 819 O O . CYS A 1 114 ? 3.439 -9.936 -8.428 1.00 94.62 114 CYS A O 1
ATOM 821 N N . ALA A 1 115 ? 1.670 -9.970 -7.084 1.00 89.88 115 ALA A N 1
ATOM 822 C CA . ALA A 1 115 ? 1.176 -11.225 -7.643 1.00 89.88 115 ALA A CA 1
ATOM 823 C C . ALA A 1 115 ? 0.457 -10.970 -8.979 1.00 89.88 115 ALA A C 1
ATOM 825 O O . ALA A 1 115 ? -0.463 -10.159 -9.032 1.00 89.88 115 ALA A O 1
ATOM 826 N N . SER A 1 116 ? 0.857 -11.693 -10.030 1.00 88.69 116 SER A N 1
ATOM 827 C CA . SER A 1 116 ? 0.167 -11.733 -11.332 1.00 88.69 116 SER A CA 1
ATOM 828 C C . SER A 1 116 ? 0.036 -10.379 -12.047 1.00 88.69 116 SER A C 1
ATOM 830 O O . SER A 1 116 ? -0.976 -10.123 -12.696 1.00 88.69 116 SER A O 1
ATOM 832 N N . GLN A 1 117 ? 1.054 -9.526 -11.928 1.00 93.44 117 GLN A N 1
ATOM 833 C CA . GLN A 1 117 ? 1.078 -8.202 -12.555 1.00 93.44 117 GLN A CA 1
ATOM 834 C C . GLN A 1 117 ? 1.340 -8.317 -14.060 1.00 93.44 117 GLN A C 1
ATOM 836 O O . GLN A 1 117 ? 2.251 -9.032 -14.482 1.00 93.44 117 GLN A O 1
ATOM 841 N N . GLN A 1 118 ? 0.566 -7.612 -14.877 1.00 93.44 118 GLN A N 1
ATOM 842 C CA . GLN A 1 118 ? 0.830 -7.476 -16.308 1.00 93.44 118 GLN A CA 1
ATOM 843 C C . GLN A 1 118 ? 2.047 -6.588 -16.556 1.00 93.44 118 GLN A C 1
ATOM 845 O O . GLN A 1 118 ? 2.498 -5.847 -15.686 1.00 93.44 118 GLN A O 1
ATOM 850 N N . HIS A 1 119 ? 2.580 -6.647 -17.774 1.00 91.69 119 HIS A N 1
ATOM 851 C CA . HIS A 1 119 ? 3.645 -5.740 -18.175 1.00 91.69 119 HIS A CA 1
ATOM 852 C C . HIS A 1 119 ? 3.234 -4.266 -17.992 1.00 91.69 119 HIS A C 1
ATOM 854 O O . HIS A 1 119 ? 2.110 -3.877 -18.314 1.00 91.69 119 HIS A O 1
ATOM 860 N N . ASP A 1 120 ? 4.173 -3.463 -17.493 1.00 90.88 120 ASP A N 1
ATOM 861 C CA . ASP A 1 120 ? 4.041 -2.074 -17.049 1.00 90.88 120 ASP A CA 1
ATOM 862 C C . ASP A 1 120 ? 3.117 -1.847 -15.840 1.00 90.88 120 ASP A C 1
ATOM 864 O O . ASP A 1 120 ? 2.922 -0.697 -15.438 1.00 90.88 120 ASP A O 1
ATOM 868 N N . GLU A 1 121 ? 2.537 -2.889 -15.240 1.00 93.38 121 GLU A N 1
ATOM 869 C CA . GLU A 1 121 ? 1.786 -2.702 -14.003 1.00 93.38 121 GLU A CA 1
ATOM 870 C C . GLU A 1 121 ? 2.728 -2.429 -12.833 1.00 93.38 121 GLU A C 1
ATOM 872 O O . GLU A 1 121 ? 3.842 -2.957 -12.735 1.00 93.38 121 GLU A O 1
ATOM 877 N N . VAL A 1 122 ? 2.253 -1.552 -11.953 1.00 94.69 122 VAL A N 1
ATOM 878 C CA . VAL A 1 122 ? 2.968 -1.107 -10.766 1.00 94.69 122 VAL A CA 1
ATOM 879 C C . VAL A 1 122 ? 2.529 -1.967 -9.597 1.00 94.69 122 VAL A C 1
ATOM 881 O O . VAL A 1 122 ? 1.336 -2.111 -9.332 1.00 94.69 122 VAL A O 1
ATOM 884 N N . CYS A 1 123 ? 3.492 -2.478 -8.847 1.00 95.00 123 CYS A N 1
ATOM 885 C CA . CYS A 1 123 ? 3.240 -3.112 -7.572 1.00 95.00 123 CYS A CA 1
ATOM 886 C C . CYS A 1 123 ? 4.085 -2.493 -6.465 1.00 95.00 123 CYS A C 1
ATOM 888 O O . CYS A 1 123 ? 5.110 -1.852 -6.692 1.00 95.00 123 CYS A O 1
ATOM 890 N N . LEU A 1 124 ? 3.618 -2.690 -5.241 1.00 95.88 124 LEU A N 1
ATOM 891 C CA . LEU A 1 124 ? 4.227 -2.147 -4.043 1.00 95.88 124 LEU A CA 1
ATOM 892 C C . LEU A 1 124 ? 4.728 -3.290 -3.171 1.00 95.88 124 LEU A C 1
ATOM 894 O O . LEU A 1 124 ? 4.021 -4.285 -2.997 1.00 95.88 124 LEU A O 1
ATOM 898 N N . ALA A 1 125 ? 5.910 -3.115 -2.591 1.00 96.75 125 ALA A N 1
ATOM 899 C CA . ALA A 1 125 ? 6.472 -3.982 -1.568 1.00 96.75 125 ALA A CA 1
ATOM 900 C C . ALA A 1 125 ? 6.862 -3.159 -0.333 1.00 96.75 125 ALA A C 1
ATOM 902 O O . ALA A 1 125 ? 7.525 -2.127 -0.431 1.00 96.75 125 ALA A O 1
ATOM 903 N N . HIS A 1 126 ? 6.437 -3.620 0.838 1.00 95.94 126 HIS A N 1
ATOM 904 C CA . HIS A 1 126 ? 6.703 -2.989 2.131 1.00 95.94 126 HIS A CA 1
ATOM 905 C C . HIS A 1 126 ? 6.923 -4.058 3.199 1.00 95.94 126 HIS A C 1
ATOM 907 O O . HIS A 1 126 ? 6.707 -5.245 2.946 1.00 95.94 126 HIS A O 1
ATOM 913 N N . CYS A 1 127 ? 7.354 -3.646 4.388 1.00 96.19 127 CYS A N 1
ATOM 914 C CA . CYS A 1 127 ? 7.544 -4.574 5.492 1.00 96.19 127 CYS A CA 1
ATOM 915 C C . CYS A 1 127 ? 6.207 -5.159 5.979 1.00 96.19 127 CYS A C 1
ATOM 917 O O . CYS A 1 127 ? 5.213 -4.447 6.110 1.00 96.19 127 CYS A O 1
ATOM 919 N N . SER A 1 128 ? 6.193 -6.463 6.247 1.00 94.75 128 SER A N 1
ATOM 920 C CA . SER A 1 128 ? 5.060 -7.178 6.838 1.00 94.75 128 SER A CA 1
ATOM 921 C C . SER A 1 128 ? 4.770 -6.717 8.267 1.00 94.75 128 SER A C 1
ATOM 923 O O . SER A 1 128 ? 5.630 -6.160 8.950 1.00 94.75 128 SER A O 1
ATOM 925 N N . LEU A 1 129 ? 3.568 -7.027 8.763 1.00 89.50 129 LEU A N 1
ATOM 926 C CA . LEU A 1 129 ? 3.207 -6.787 10.161 1.00 89.50 129 LEU A CA 1
ATOM 927 C C . LEU A 1 129 ? 4.240 -7.416 11.113 1.00 89.50 129 LEU A C 1
ATOM 929 O O . LEU A 1 129 ? 4.627 -8.573 10.952 1.00 89.50 129 LEU A O 1
ATOM 933 N N . GLY A 1 130 ? 4.662 -6.651 12.121 1.00 90.44 130 GLY A N 1
ATOM 934 C CA . GLY A 1 130 ? 5.699 -7.062 13.072 1.00 90.44 130 GLY A CA 1
ATOM 935 C C . GLY A 1 130 ? 7.124 -6.729 12.626 1.00 90.44 130 GLY A C 1
ATOM 936 O O . GLY A 1 130 ? 8.053 -6.899 13.414 1.00 90.44 130 GLY A O 1
ATOM 937 N N . PHE A 1 131 ? 7.302 -6.204 11.414 1.00 93.94 131 PHE A N 1
ATOM 938 C CA . PHE A 1 131 ? 8.557 -5.624 10.956 1.00 93.94 131 PHE A CA 1
ATOM 939 C C . PHE A 1 131 ? 8.450 -4.098 10.892 1.00 93.94 131 PHE A C 1
ATOM 941 O O . PHE A 1 131 ? 7.404 -3.539 10.574 1.00 93.94 131 PHE A O 1
ATOM 948 N N . THR A 1 132 ? 9.545 -3.417 11.203 1.00 92.31 132 THR A N 1
ATOM 949 C CA . THR A 1 132 ? 9.692 -1.969 11.083 1.00 92.31 132 THR A CA 1
ATOM 950 C C . THR A 1 132 ? 10.569 -1.664 9.878 1.00 92.31 132 THR A C 1
ATOM 952 O O . THR A 1 132 ? 11.665 -2.213 9.750 1.00 92.31 132 THR A O 1
ATOM 955 N N . MET A 1 133 ? 10.061 -0.799 9.005 1.00 94.06 133 MET A N 1
ATOM 956 C CA . MET A 1 133 ? 10.783 -0.263 7.857 1.00 94.06 133 MET A CA 1
ATOM 957 C C . MET A 1 133 ? 11.705 0.868 8.314 1.00 94.06 133 MET A C 1
ATOM 959 O O . MET A 1 133 ? 11.280 1.721 9.096 1.00 94.06 133 MET A O 1
ATOM 963 N N . THR A 1 134 ? 12.954 0.866 7.854 1.00 94.19 134 THR A N 1
ATOM 964 C CA . THR A 1 134 ? 13.907 1.948 8.162 1.00 94.19 134 THR A CA 1
ATOM 965 C C . THR A 1 134 ? 13.696 3.152 7.246 1.00 94.19 134 THR A C 1
ATOM 967 O O . THR A 1 134 ? 13.911 4.296 7.641 1.00 94.19 134 THR A O 1
ATOM 970 N N . GLU A 1 135 ? 13.278 2.892 6.013 1.00 94.00 135 GLU A N 1
ATOM 971 C CA . GLU A 1 135 ? 12.985 3.889 4.997 1.00 94.00 135 GLU A CA 1
ATOM 972 C C . GLU A 1 135 ? 11.605 4.534 5.219 1.00 94.00 135 GLU A C 1
ATOM 974 O O . GLU A 1 135 ? 10.710 3.953 5.830 1.00 94.00 135 GLU A O 1
ATOM 979 N N . GLU A 1 136 ? 11.405 5.745 4.691 1.00 89.62 136 GLU A N 1
ATOM 980 C CA . GLU A 1 136 ? 10.116 6.452 4.790 1.00 89.62 136 GLU A CA 1
ATOM 981 C C . GLU A 1 136 ? 9.102 6.008 3.728 1.00 89.62 136 GLU A C 1
ATOM 983 O O . GLU A 1 136 ? 7.900 6.220 3.887 1.00 89.62 136 GLU A O 1
ATOM 988 N N . THR A 1 137 ? 9.575 5.409 2.632 1.00 92.50 137 THR A N 1
ATOM 989 C CA . THR A 1 137 ? 8.743 5.028 1.484 1.00 92.50 137 THR A CA 1
ATOM 990 C C . THR A 1 137 ? 8.936 3.555 1.127 1.00 92.50 137 THR A C 1
ATOM 992 O O . THR A 1 137 ? 10.031 3.018 1.301 1.00 92.50 137 THR A O 1
ATOM 995 N N . PRO A 1 138 ? 7.877 2.881 0.651 1.00 95.62 138 PRO A N 1
ATOM 996 C CA . PRO A 1 138 ? 7.928 1.486 0.257 1.00 95.62 138 PRO A CA 1
ATOM 997 C C . PRO A 1 138 ? 8.628 1.355 -1.097 1.00 95.62 138 PRO A C 1
ATOM 999 O O . PRO A 1 138 ? 8.740 2.321 -1.857 1.00 95.62 138 PRO A O 1
ATOM 1002 N N . ALA A 1 139 ? 9.035 0.137 -1.446 1.00 96.94 139 ALA A N 1
ATOM 1003 C CA . ALA A 1 139 ? 9.538 -0.127 -2.783 1.00 96.94 139 ALA A CA 1
ATOM 1004 C C . ALA A 1 139 ? 8.378 -0.136 -3.784 1.00 96.94 139 ALA A C 1
ATOM 1006 O O . ALA A 1 139 ? 7.434 -0.921 -3.660 1.00 96.94 139 ALA A O 1
ATOM 1007 N N . ILE A 1 140 ? 8.474 0.731 -4.789 1.00 96.00 140 ILE A N 1
ATOM 1008 C CA . ILE A 1 140 ? 7.601 0.723 -5.960 1.00 96.00 140 ILE A CA 1
ATOM 1009 C C . ILE A 1 140 ? 8.338 0.008 -7.087 1.00 96.00 140 ILE A C 1
ATOM 1011 O O . ILE A 1 140 ? 9.441 0.402 -7.480 1.00 96.00 140 ILE A O 1
ATOM 1015 N N . LEU A 1 141 ? 7.721 -1.060 -7.576 1.00 96.56 141 LEU A N 1
ATOM 1016 C CA . LEU A 1 141 ? 8.246 -1.926 -8.617 1.00 96.56 141 LEU A CA 1
ATOM 1017 C C . LEU A 1 141 ? 7.297 -1.898 -9.813 1.00 96.56 141 LEU A C 1
ATOM 1019 O O . LEU A 1 141 ? 6.085 -1.780 -9.661 1.00 96.56 141 LEU A O 1
ATOM 1023 N N . VAL A 1 142 ? 7.853 -2.030 -11.005 1.00 95.62 142 VAL A N 1
ATOM 1024 C CA . VAL A 1 142 ? 7.127 -2.127 -12.267 1.00 95.62 142 VAL A CA 1
ATOM 1025 C C . VAL A 1 142 ? 7.450 -3.477 -12.879 1.00 95.62 142 VAL A C 1
ATOM 1027 O O . VAL A 1 142 ? 8.610 -3.895 -12.901 1.00 95.62 142 VAL A O 1
ATOM 1030 N N . CYS A 1 143 ? 6.431 -4.174 -13.365 1.00 95.62 143 CYS A N 1
ATOM 1031 C CA . CYS A 1 143 ? 6.646 -5.400 -14.113 1.00 95.62 143 CYS A CA 1
ATOM 1032 C C . CYS A 1 143 ? 7.166 -5.087 -15.526 1.00 95.62 143 CYS A C 1
ATOM 1034 O O . CYS A 1 143 ? 6.420 -4.659 -16.404 1.00 95.62 143 CYS A O 1
ATOM 1036 N N . ASP A 1 144 ? 8.442 -5.338 -15.786 1.00 94.00 144 ASP A N 1
ATOM 1037 C CA . ASP A 1 144 ? 9.066 -5.169 -17.093 1.00 94.00 144 ASP A CA 1
ATOM 1038 C C . ASP A 1 144 ? 9.468 -6.531 -17.668 1.00 94.00 144 ASP A C 1
ATOM 1040 O O . ASP A 1 144 ? 10.368 -7.199 -17.162 1.00 94.00 144 ASP A O 1
ATOM 1044 N N . ASN A 1 145 ? 8.781 -6.963 -18.730 1.00 92.50 145 ASN A N 1
ATOM 1045 C CA . ASN A 1 145 ? 9.091 -8.200 -19.450 1.00 92.50 145 ASN A CA 1
ATOM 1046 C C . ASN A 1 145 ? 9.204 -9.456 -18.559 1.00 92.50 145 ASN A C 1
ATOM 1048 O O . ASN A 1 145 ? 10.064 -10.311 -18.771 1.00 92.50 145 ASN A O 1
ATOM 1052 N N . GLY A 1 146 ? 8.310 -9.598 -17.577 1.00 93.56 146 GLY A N 1
ATOM 1053 C CA . GLY A 1 146 ? 8.300 -10.737 -16.656 1.00 93.56 146 GLY A CA 1
ATOM 1054 C C . GLY A 1 146 ? 9.321 -10.647 -15.517 1.00 93.56 146 GLY A C 1
ATOM 1055 O O . GLY A 1 146 ? 9.472 -11.615 -14.773 1.00 93.56 146 GLY A O 1
ATOM 1056 N N . ALA A 1 147 ? 9.999 -9.512 -15.341 1.00 95.44 147 ALA A N 1
ATOM 1057 C CA . ALA A 1 147 ? 10.847 -9.218 -14.189 1.00 95.44 147 ALA A CA 1
ATOM 1058 C C . ALA A 1 147 ? 10.377 -7.937 -13.486 1.00 95.44 147 ALA A C 1
ATOM 1060 O O . ALA A 1 147 ? 9.839 -7.035 -14.118 1.00 95.44 147 ALA A O 1
ATOM 1061 N N . PHE A 1 148 ? 10.587 -7.836 -12.174 1.00 95.69 148 PHE A N 1
ATOM 1062 C CA . PHE A 1 148 ? 10.316 -6.595 -11.450 1.00 95.69 148 PHE A CA 1
ATOM 1063 C C . PHE A 1 148 ? 11.539 -5.678 -11.491 1.00 95.69 148 PHE A C 1
ATOM 1065 O O . PHE A 1 148 ? 12.634 -6.074 -11.093 1.00 95.69 148 PHE A O 1
ATOM 1072 N N . VAL A 1 149 ? 11.334 -4.448 -11.956 1.00 95.62 149 VAL A N 1
ATOM 1073 C CA . VAL A 1 149 ? 12.328 -3.365 -11.964 1.00 95.62 149 VAL A CA 1
ATOM 1074 C C . VAL A 1 149 ? 11.815 -2.203 -11.117 1.00 95.62 149 VAL A C 1
ATOM 1076 O O . VAL A 1 149 ? 10.610 -2.002 -11.023 1.00 95.62 149 VAL A O 1
ATOM 1079 N N . GLY A 1 150 ? 12.691 -1.416 -10.494 1.00 93.50 150 GLY A N 1
ATOM 1080 C CA . GLY A 1 150 ? 12.257 -0.264 -9.697 1.00 93.50 150 GLY A CA 1
ATOM 1081 C C . GLY A 1 150 ? 13.189 0.058 -8.538 1.00 93.50 150 GLY A C 1
ATOM 1082 O O . GLY A 1 150 ? 14.405 -0.103 -8.646 1.00 93.50 150 GLY A O 1
ATOM 1083 N N . ALA A 1 151 ? 12.604 0.547 -7.445 1.00 93.19 151 ALA A N 1
ATOM 1084 C CA . ALA A 1 151 ? 13.334 0.872 -6.226 1.00 93.19 151 ALA A CA 1
ATOM 1085 C C . ALA A 1 151 ? 13.906 -0.385 -5.545 1.00 93.19 151 ALA A C 1
ATOM 1087 O O . ALA A 1 151 ? 13.374 -1.487 -5.688 1.00 93.19 151 ALA A O 1
ATOM 1088 N N . ALA A 1 152 ? 14.981 -0.211 -4.772 1.00 96.44 152 ALA A N 1
ATOM 1089 C CA . ALA A 1 152 ? 15.491 -1.270 -3.907 1.00 96.44 152 ALA A CA 1
ATOM 1090 C C . ALA A 1 152 ? 14.446 -1.645 -2.843 1.00 96.44 152 ALA A C 1
ATOM 1092 O O . ALA A 1 152 ? 13.704 -0.781 -2.374 1.00 96.44 152 ALA A O 1
ATOM 1093 N N . LEU A 1 153 ? 14.402 -2.925 -2.457 1.00 96.75 153 LEU A N 1
ATOM 1094 C CA . LEU A 1 153 ? 13.534 -3.372 -1.369 1.00 96.75 153 LEU A CA 1
ATOM 1095 C C . LEU A 1 153 ? 13.921 -2.685 -0.053 1.00 96.75 153 LEU A C 1
ATOM 1097 O O . LEU A 1 153 ? 15.117 -2.528 0.206 1.00 96.75 153 LEU A O 1
ATOM 1101 N N . PRO A 1 154 ? 12.938 -2.305 0.782 1.00 96.50 154 PRO A N 1
ATOM 1102 C CA . PRO A 1 154 ? 13.224 -1.667 2.054 1.00 96.50 154 PRO A CA 1
ATOM 1103 C C . PRO A 1 154 ? 13.922 -2.621 3.023 1.00 96.50 154 PRO A C 1
ATOM 1105 O O . PRO A 1 154 ? 13.771 -3.846 2.962 1.00 96.50 154 PRO A O 1
ATOM 1108 N N . THR A 1 155 ? 14.645 -2.048 3.974 1.00 97.06 155 THR A N 1
ATOM 1109 C CA . THR A 1 155 ? 15.254 -2.796 5.065 1.00 97.06 155 THR A CA 1
ATOM 1110 C C . THR A 1 155 ? 14.214 -3.016 6.157 1.00 97.06 155 THR A C 1
ATOM 1112 O O . THR A 1 155 ? 13.769 -2.076 6.814 1.00 97.06 155 THR A O 1
ATOM 1115 N N . CYS A 1 156 ? 13.842 -4.277 6.374 1.00 96.69 156 CYS A N 1
ATOM 1116 C CA . CYS A 1 156 ? 12.874 -4.661 7.396 1.00 96.69 156 CYS A CA 1
ATOM 1117 C C . CYS A 1 156 ? 13.576 -5.254 8.619 1.00 96.69 156 CYS A C 1
ATOM 1119 O O . CYS A 1 156 ? 14.227 -6.297 8.536 1.00 96.69 156 CYS A O 1
ATOM 1121 N N . HIS A 1 157 ? 13.395 -4.623 9.776 1.00 95.94 157 HIS A N 1
ATOM 1122 C CA . HIS A 1 157 ? 13.856 -5.150 11.060 1.00 95.94 157 HIS A CA 1
ATOM 1123 C C . HIS A 1 157 ? 12.685 -5.711 11.853 1.00 95.94 157 HIS A C 1
ATOM 1125 O O . HIS A 1 157 ? 11.583 -5.184 11.770 1.00 95.94 157 HIS A O 1
ATOM 1131 N N . LEU A 1 158 ? 12.907 -6.762 12.644 1.00 93.75 158 LEU A N 1
ATOM 1132 C CA . LEU A 1 158 ? 11.908 -7.210 13.615 1.00 93.75 158 LEU A CA 1
ATOM 1133 C C . LEU A 1 158 ? 11.580 -6.043 14.548 1.00 93.75 158 LEU A C 1
ATOM 1135 O O . LEU A 1 158 ? 12.457 -5.535 15.251 1.00 93.75 158 LEU A O 1
ATOM 1139 N N . GLY A 1 159 ? 10.323 -5.610 14.522 1.00 83.81 159 GLY A N 1
ATOM 1140 C CA . GLY A 1 159 ? 9.843 -4.581 15.422 1.00 83.81 159 GLY A CA 1
ATOM 1141 C C . GLY A 1 159 ? 9.971 -5.092 16.850 1.00 83.81 159 GLY A C 1
ATOM 1142 O O . GLY A 1 159 ? 9.620 -6.238 17.139 1.00 83.81 159 GLY A O 1
ATOM 1143 N N . SER A 1 160 ? 10.478 -4.253 17.755 1.00 77.12 160 SER A N 1
ATOM 1144 C CA . SER A 1 160 ? 10.417 -4.549 19.185 1.00 77.12 160 SER A CA 1
ATOM 1145 C C . SER A 1 160 ? 8.951 -4.720 19.561 1.00 77.12 160 SER A C 1
ATOM 1147 O O . SER A 1 160 ? 8.232 -3.727 19.684 1.00 77.12 160 SER A O 1
ATOM 1149 N N . LEU A 1 161 ? 8.508 -5.973 19.705 1.00 64.12 161 LEU A N 1
ATOM 1150 C CA . LEU A 1 161 ? 7.175 -6.319 20.177 1.00 64.12 161 LEU A CA 1
ATOM 1151 C C . LEU A 1 161 ? 6.993 -5.628 21.530 1.00 64.12 161 LEU A C 1
ATOM 1153 O O . LEU A 1 161 ? 7.520 -6.075 22.550 1.00 64.12 161 LEU A O 1
ATOM 1157 N N . ARG A 1 162 ? 6.282 -4.498 21.543 1.00 55.81 162 ARG A N 1
ATOM 1158 C CA . ARG A 1 162 ? 5.809 -3.908 22.789 1.00 55.81 162 ARG A CA 1
ATOM 1159 C C . ARG A 1 162 ? 4.673 -4.803 23.257 1.00 55.81 162 ARG A C 1
ATOM 1161 O O . ARG A 1 162 ? 3.531 -4.630 22.849 1.00 55.81 162 ARG A O 1
ATOM 1168 N N . LEU A 1 163 ? 5.033 -5.821 24.032 1.00 53.66 163 LEU A N 1
ATOM 1169 C CA . LEU A 1 163 ? 4.088 -6.571 24.845 1.00 53.66 163 LEU A CA 1
ATOM 1170 C C . LEU A 1 163 ? 3.475 -5.558 25.818 1.00 53.66 163 LEU A C 1
ATOM 1172 O O . LEU A 1 163 ? 4.169 -5.068 26.710 1.00 53.66 163 LEU A O 1
ATOM 1176 N N . PHE A 1 164 ? 2.233 -5.165 25.544 1.00 46.34 164 PHE A N 1
ATOM 1177 C CA . PHE A 1 164 ? 1.396 -4.395 26.459 1.00 46.34 164 PHE A CA 1
ATOM 1178 C C . PHE A 1 164 ? 0.852 -5.303 27.563 1.00 46.34 164 PHE A C 1
ATOM 1180 O O . PHE A 1 164 ? 0.583 -6.491 27.264 1.00 46.34 164 PHE A O 1
#

Mean predicted aligned error: 5.96 Å

Sequence (164 aa):
VCQASGFFSGTIPAVVPAVCPDPSFGDGVGSTCSNRSVGAECWAYCLKDYVGVARRYECHFNATVSAVEIQHTGEAIACEPNATTGRRLAATSACSPQSAEAAGLAQLQFTHSCASQQHDEVCLAHCSLGFTMTEETPAILVCDNGAFVGAALPTCHLGSLRLF

Nearest PDB structures (foldseek):
  5fob-assembly1_C  TM=4.326E-01  e=5.036E-04  Variola major virus
  1gkn-assembly1_A  TM=3.140E-01  e=6.571E-04  Homo sapiens
  3l89-assembly2_P  TM=3.285E-01  e=1.624E-03  Homo sapiens
  3l89-assembly3_T  TM=3.340E-01  e=5.825E-03  Homo sapiens
  2yra-assembly1_A  TM=4.876E-01  e=7.008E-01  Homo sapiens

Organism: NCBI:txid878477

Solvent-accessible surface area (backbone atoms only — not comparable to full-atom values): 9560 Å² total; per-residue (Å²): 84,80,41,98,84,75,46,75,51,76,79,82,75,86,86,74,83,58,56,18,63,68,77,85,79,61,77,49,52,42,70,62,44,61,74,28,40,65,77,35,72,30,40,38,36,42,28,65,62,29,43,57,64,64,26,55,30,35,17,40,77,40,74,90,78,72,43,55,37,74,41,60,80,69,68,76,70,58,51,44,79,42,89,80,72,67,92,70,79,86,64,82,34,48,17,39,64,67,28,35,42,75,69,59,53,73,42,82,54,41,41,66,62,48,65,69,31,44,50,58,34,59,28,46,36,37,51,18,92,68,33,38,59,76,56,96,60,66,15,50,32,31,18,52,73,29,34,69,44,68,56,70,77,63,57,59,40,80,42,82,78,77,81,126

Secondary structure (DSSP, 8-state):
-B-TTSPBPSPPPP-PPPBPPPPP--TTEEES-TTPBTT-EEEEEE-TTEE---EEEEEEEETTTTEEEEEESSSPP--EE-TT---------PPPHHHHHHTTTTSTTEEES-TTPPTT-EEEEEEPTTEEESSSSPEEEEEETTEEEESPPP-EEE------

pLDDT: mea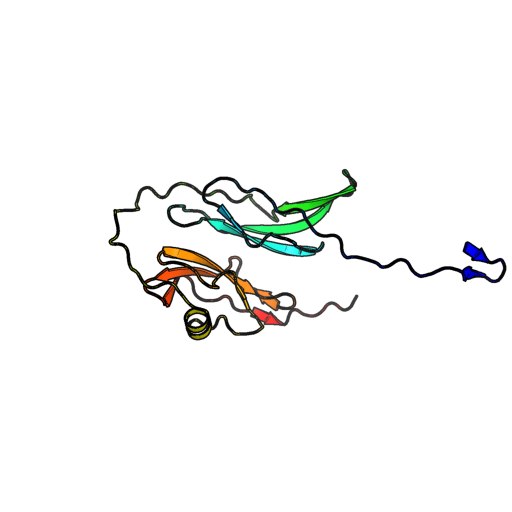n 91.49, std 8.67, range [46.34, 97.12]